Protein AF-A0A7S1AS91-F1 (afdb_monomer_lite)

Foldseek 3Di:
DDDDPPDDPPPPPPPVLVVVLVVVLVVLVVVLVVLVVVLVVVLVVQVVQEDQPDPDWDWDQDPVGIDGRHDYPVVSVVSNVVSVVVSVVSVVVSVVVNVVSVVVVVVD

Sequence (108 aa):
TAYLGMGGDYHGIFCPGALLCFAVSAAWVLKILCVAGEVLDELRGVWFITSRSCPIMEIAVGHAGFSLHKIPLHRSLWFAFASLLQLVIAFVLLLSGLRWLVSTNDIV

Radius of gyration: 23.97 Å; chains: 1; bounding box: 70×26×60 Å

pLDDT: mean 77.39, std 13.89, range [37.84, 91.56]

Secondary structure (DSSP, 8-state):
--------TTTTS--HHHHHHHHHHHHHHHHHHHHHHHHHHHHHHHHHHEETT-SS-EEEEETTEEEEEEEEHHHHHHHHHHHHHHHHHHHHHHHHHHHHHHHHHTT-

Structure (mmCIF, N/CA/C/O backbone):
data_AF-A0A7S1AS91-F1
#
_entry.id   AF-A0A7S1AS91-F1
#
loop_
_atom_site.group_PDB
_atom_site.id
_ato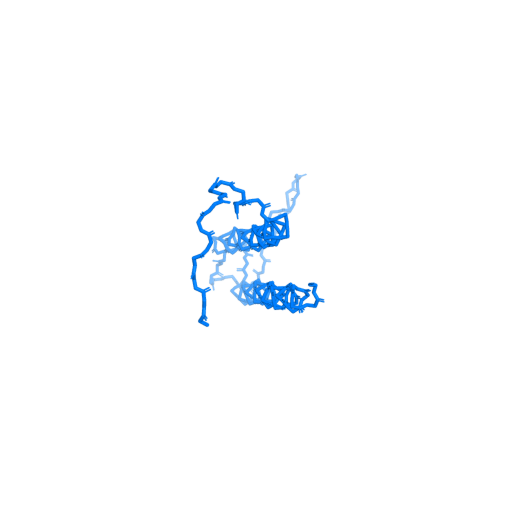m_site.type_symbol
_atom_site.label_atom_id
_atom_site.label_alt_id
_atom_site.label_comp_id
_atom_site.label_asym_id
_atom_site.label_entity_id
_atom_site.label_seq_id
_atom_site.pdbx_PDB_ins_code
_atom_site.Cartn_x
_atom_site.Cartn_y
_atom_site.Cartn_z
_atom_site.occupancy
_atom_site.B_iso_or_equiv
_atom_site.auth_seq_id
_atom_site.auth_comp_id
_atom_site.auth_asym_id
_atom_site.auth_atom_id
_atom_site.pdbx_PDB_model_num
ATOM 1 N N . THR A 1 1 ? 35.640 -1.078 -22.879 1.00 42.25 1 THR A N 1
ATOM 2 C CA . THR A 1 1 ? 36.492 0.122 -23.034 1.00 42.25 1 THR A CA 1
ATOM 3 C C . THR A 1 1 ? 36.434 0.587 -24.473 1.00 42.25 1 THR A C 1
ATOM 5 O O . THR A 1 1 ? 37.096 -0.008 -25.306 1.00 42.25 1 THR A O 1
ATOM 8 N N . ALA A 1 2 ? 35.610 1.595 -24.763 1.00 37.84 2 ALA A N 1
ATOM 9 C CA . ALA A 1 2 ? 35.749 2.505 -25.906 1.00 37.84 2 ALA A CA 1
ATOM 10 C C . ALA A 1 2 ? 34.701 3.619 -25.734 1.00 37.84 2 ALA A C 1
ATOM 12 O O . ALA A 1 2 ? 33.517 3.404 -25.965 1.00 37.84 2 ALA A O 1
ATOM 13 N N . TYR A 1 3 ? 35.141 4.774 -25.236 1.00 59.19 3 TYR A N 1
ATOM 14 C CA . TYR A 1 3 ? 34.393 6.031 -25.290 1.00 59.19 3 TYR A CA 1
ATOM 15 C C . TYR A 1 3 ? 34.869 6.826 -26.515 1.00 59.19 3 TYR A C 1
ATOM 17 O O . TYR A 1 3 ? 36.008 6.642 -26.937 1.00 59.19 3 TYR A O 1
ATOM 25 N N . LEU A 1 4 ? 34.020 7.754 -26.973 1.00 47.03 4 LEU A N 1
ATOM 26 C CA . LEU A 1 4 ? 34.234 8.814 -27.977 1.00 47.03 4 LEU A CA 1
ATOM 27 C C . LEU A 1 4 ? 33.828 8.511 -29.427 1.00 47.03 4 LEU A C 1
ATOM 29 O O . LEU A 1 4 ? 34.651 8.299 -30.310 1.00 47.03 4 LEU A O 1
ATOM 33 N N . GLY A 1 5 ? 32.526 8.672 -29.668 1.00 39.31 5 GLY A N 1
ATOM 34 C CA . GLY A 1 5 ? 31.987 9.271 -30.889 1.00 39.31 5 GLY A CA 1
ATOM 35 C C . GLY A 1 5 ? 31.081 10.439 -30.495 1.00 39.31 5 GLY A C 1
ATOM 36 O O . GLY A 1 5 ? 29.882 10.260 -30.320 1.00 39.31 5 GLY A O 1
ATOM 37 N N . MET A 1 6 ? 31.676 11.611 -30.259 1.00 50.34 6 MET A N 1
ATOM 38 C CA . MET A 1 6 ? 30.972 12.871 -30.001 1.00 50.34 6 MET A CA 1
ATOM 39 C C . MET A 1 6 ? 30.478 13.401 -31.354 1.00 50.34 6 MET A C 1
ATOM 41 O O . MET A 1 6 ? 31.285 13.792 -32.196 1.00 50.34 6 MET A O 1
ATOM 45 N N . GLY A 1 7 ? 29.170 13.327 -31.596 1.00 42.34 7 GLY A N 1
ATOM 46 C CA . GLY A 1 7 ? 28.564 13.700 -32.874 1.00 42.34 7 GLY A CA 1
ATOM 47 C C . GLY A 1 7 ? 27.074 13.373 -32.926 1.00 42.34 7 GLY A C 1
ATOM 48 O O . GLY A 1 7 ? 26.659 12.547 -33.731 1.00 42.34 7 GLY A O 1
ATOM 49 N N . GLY A 1 8 ? 26.280 13.978 -32.037 1.00 42.19 8 GLY A N 1
ATOM 50 C CA . GLY A 1 8 ? 24.819 13.81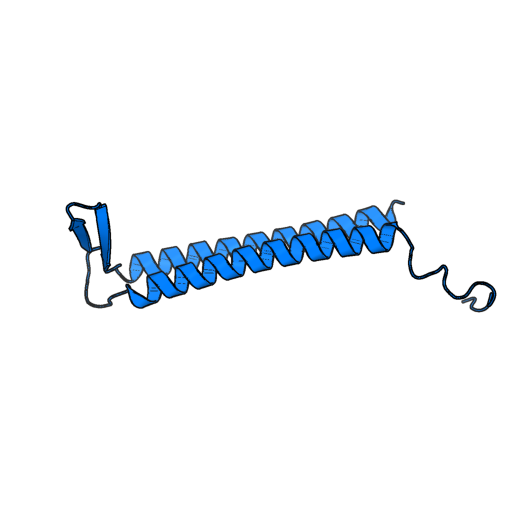9 -32.032 1.00 42.19 8 GLY A CA 1
ATOM 51 C C . GLY A 1 8 ? 24.155 14.125 -30.691 1.00 42.19 8 GLY A C 1
ATOM 52 O O . GLY A 1 8 ? 23.286 13.374 -30.247 1.00 42.19 8 GLY A O 1
ATOM 53 N N . ASP A 1 9 ? 24.590 15.187 -30.015 1.00 50.41 9 ASP A N 1
ATOM 54 C CA . ASP A 1 9 ? 24.001 15.632 -28.754 1.00 50.41 9 ASP A CA 1
ATOM 55 C C . ASP A 1 9 ? 22.506 15.965 -28.960 1.00 50.41 9 ASP A C 1
ATOM 57 O O . ASP A 1 9 ? 22.132 16.530 -29.984 1.00 50.41 9 ASP A O 1
ATOM 61 N N . TYR A 1 10 ? 21.658 15.572 -28.000 1.00 47.78 10 TYR A N 1
ATOM 62 C CA . TYR A 1 10 ? 20.179 15.674 -27.930 1.00 47.78 10 TYR A CA 1
ATOM 63 C C . TYR A 1 10 ? 19.318 14.498 -28.442 1.00 47.78 10 TYR A C 1
ATOM 65 O O . TYR A 1 10 ? 18.158 14.415 -28.040 1.00 47.78 10 TYR A O 1
ATOM 73 N N . HIS A 1 11 ? 19.844 13.518 -29.187 1.00 46.25 11 HIS A N 1
ATOM 74 C CA . HIS A 1 11 ? 19.051 12.343 -29.621 1.00 46.25 11 HIS A CA 1
ATOM 75 C C . HIS A 1 11 ? 19.127 11.115 -28.685 1.00 46.25 11 HIS A C 1
ATOM 77 O O . HIS A 1 11 ? 18.617 10.051 -29.018 1.00 46.25 11 HIS A O 1
ATOM 83 N N . GLY A 1 12 ? 19.730 11.249 -27.497 1.00 49.62 12 GLY A N 1
ATOM 84 C CA . GLY A 1 12 ? 19.846 10.169 -26.499 1.00 49.62 12 GLY A CA 1
ATOM 85 C C . GLY A 1 12 ? 18.781 10.169 -25.390 1.00 49.62 12 GLY A C 1
ATOM 86 O O . GLY A 1 12 ? 18.714 9.221 -24.616 1.00 49.62 12 GLY A O 1
ATOM 87 N N . ILE A 1 13 ? 17.949 11.215 -25.294 1.00 53.41 13 ILE A N 1
ATOM 88 C CA . ILE A 1 13 ? 16.940 11.362 -24.219 1.00 53.41 13 ILE A CA 1
ATOM 89 C C . ILE A 1 13 ? 15.662 10.559 -24.524 1.00 53.41 13 ILE A C 1
ATOM 91 O O . ILE A 1 13 ? 14.940 10.153 -23.617 1.00 53.41 13 ILE A O 1
ATOM 95 N N . PHE A 1 14 ? 15.404 10.273 -25.801 1.00 55.16 14 PHE A N 1
ATOM 96 C CA . PHE A 1 14 ? 14.203 9.585 -26.270 1.00 55.16 14 PHE A CA 1
ATOM 97 C C . PHE A 1 14 ? 14.540 8.209 -26.840 1.00 55.16 14 PHE A C 1
ATOM 99 O O . PHE A 1 14 ? 14.248 7.924 -27.996 1.00 55.16 14 PHE A O 1
ATOM 106 N N . CYS A 1 15 ? 15.146 7.333 -26.035 1.00 65.50 15 CYS A N 1
ATOM 107 C CA . CYS A 1 15 ? 15.071 5.911 -26.348 1.00 65.50 15 CYS A CA 1
ATOM 108 C C . CYS A 1 15 ? 13.649 5.452 -25.969 1.00 65.50 15 CYS A C 1
ATOM 110 O O . CYS A 1 15 ? 13.335 5.410 -24.773 1.00 65.50 15 CYS A O 1
ATOM 112 N N . PRO A 1 16 ? 12.749 5.176 -26.936 1.00 73.12 16 PRO A N 1
ATOM 113 C CA . PRO A 1 16 ? 11.333 4.935 -26.652 1.00 73.12 16 PRO A CA 1
ATOM 114 C C . PRO A 1 16 ? 11.123 3.755 -25.694 1.00 73.12 16 PRO A C 1
ATOM 116 O O . PRO A 1 16 ? 10.201 3.793 -24.883 1.00 73.12 16 PRO A O 1
ATOM 119 N N . GLY A 1 17 ? 12.023 2.763 -25.713 1.00 74.50 17 GLY A N 1
ATOM 120 C CA . GLY A 1 17 ? 12.027 1.655 -24.754 1.00 74.50 17 GLY A CA 1
ATOM 121 C C . GLY A 1 17 ? 12.264 2.108 -23.310 1.00 74.50 17 GLY A C 1
ATOM 122 O O . GLY A 1 17 ? 11.485 1.767 -22.424 1.00 74.50 17 GLY A O 1
ATOM 123 N N . ALA A 1 18 ? 13.272 2.952 -23.067 1.00 72.81 18 ALA A N 1
ATOM 124 C CA . ALA A 1 18 ? 13.582 3.451 -21.724 1.00 72.81 18 ALA A CA 1
ATOM 125 C C . ALA A 1 18 ? 12.445 4.315 -21.149 1.00 72.81 18 ALA A C 1
ATOM 127 O O . ALA A 1 18 ? 12.086 4.175 -19.978 1.00 72.81 18 ALA A O 1
ATOM 128 N N . LEU A 1 19 ? 11.835 5.165 -21.984 1.00 80.69 19 LEU A N 1
ATOM 129 C CA . LEU A 1 19 ? 10.682 5.981 -21.592 1.00 80.69 19 LEU A CA 1
ATOM 130 C C . LEU A 1 19 ? 9.451 5.129 -21.271 1.00 80.69 19 LEU A C 1
ATOM 132 O O . LEU A 1 19 ? 8.755 5.406 -20.294 1.00 80.69 19 LEU A O 1
ATOM 136 N N . LEU A 1 20 ? 9.195 4.075 -22.049 1.00 79.81 20 LEU A N 1
ATOM 137 C CA . LEU A 1 20 ? 8.076 3.166 -21.814 1.00 79.81 20 LEU A CA 1
ATOM 138 C C . LEU A 1 20 ? 8.277 2.364 -20.522 1.00 79.81 20 LEU A C 1
ATOM 140 O O . LEU A 1 20 ? 7.361 2.285 -19.706 1.00 79.81 20 LEU A O 1
ATOM 144 N N . CYS A 1 21 ? 9.485 1.857 -20.267 1.00 80.56 21 CYS A N 1
ATOM 145 C CA . CYS A 1 21 ? 9.810 1.184 -19.009 1.00 80.56 21 CYS A CA 1
ATOM 146 C C . CYS A 1 21 ? 9.683 2.114 -17.797 1.00 80.56 21 CYS A C 1
ATOM 148 O O . CYS A 1 21 ? 9.151 1.700 -16.762 1.00 80.56 21 CYS A O 1
ATOM 150 N N . PHE A 1 22 ? 10.114 3.372 -17.921 1.00 82.56 22 PHE A N 1
ATOM 151 C CA . PHE A 1 22 ? 9.933 4.377 -16.876 1.00 82.56 22 PHE A CA 1
ATOM 152 C C . PHE A 1 22 ? 8.448 4.659 -16.620 1.00 82.56 22 PHE A C 1
ATOM 154 O O . PHE A 1 22 ? 8.016 4.639 -15.469 1.00 82.56 22 PHE A O 1
ATOM 161 N N . ALA A 1 23 ? 7.648 4.851 -17.673 1.00 85.56 23 ALA A N 1
ATOM 162 C CA . ALA A 1 23 ? 6.213 5.099 -17.555 1.00 85.56 23 ALA A CA 1
ATOM 163 C C . ALA A 1 23 ? 5.469 3.922 -16.904 1.00 85.56 23 ALA A C 1
ATOM 165 O O . ALA A 1 23 ? 4.649 4.134 -16.012 1.00 85.56 23 ALA A O 1
ATOM 166 N N . VAL A 1 24 ? 5.788 2.683 -17.295 1.00 85.94 24 VAL A N 1
ATOM 167 C CA . VAL A 1 24 ? 5.218 1.464 -16.695 1.00 85.94 24 VAL A CA 1
ATOM 168 C C . VAL A 1 24 ? 5.600 1.357 -15.218 1.00 85.94 24 VAL A C 1
ATOM 170 O O . VAL A 1 24 ? 4.733 1.138 -14.372 1.00 85.94 24 VAL A O 1
ATOM 173 N N . SER A 1 25 ? 6.872 1.592 -14.887 1.00 86.19 25 SER A N 1
ATOM 174 C CA . SER A 1 25 ? 7.355 1.559 -13.501 1.00 86.19 25 SER A CA 1
ATOM 175 C C . SER A 1 25 ? 6.683 2.635 -12.644 1.00 86.19 25 SER A C 1
ATOM 177 O O . SER A 1 25 ? 6.208 2.345 -11.547 1.00 86.19 25 SER A O 1
ATOM 179 N N . ALA A 1 26 ? 6.582 3.865 -13.154 1.00 87.44 26 ALA A N 1
ATOM 180 C CA . ALA A 1 26 ? 5.907 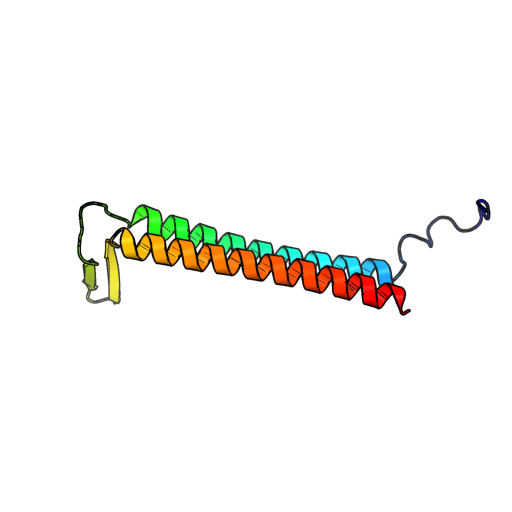4.969 -12.481 1.00 87.44 26 ALA A CA 1
ATOM 181 C C . ALA A 1 26 ? 4.413 4.679 -12.273 1.00 87.44 26 ALA A C 1
ATOM 183 O O . ALA A 1 26 ? 3.893 4.906 -11.182 1.00 87.44 26 ALA A O 1
ATOM 184 N N . ALA A 1 27 ? 3.731 4.121 -13.278 1.00 90.06 27 ALA A N 1
ATOM 185 C CA . ALA A 1 27 ? 2.330 3.729 -13.173 1.00 90.06 27 ALA A CA 1
ATOM 186 C C . ALA A 1 27 ? 2.115 2.656 -12.096 1.00 90.06 27 ALA A C 1
ATOM 188 O O . ALA A 1 27 ? 1.179 2.761 -11.302 1.00 90.06 27 ALA A O 1
ATOM 189 N N . TRP A 1 28 ? 2.990 1.649 -12.022 1.00 89.75 28 TRP A N 1
ATOM 190 C CA . TRP A 1 28 ? 2.913 0.626 -10.981 1.00 89.75 28 TRP A CA 1
ATOM 191 C C . TRP A 1 28 ? 3.173 1.201 -9.591 1.00 89.75 28 TRP A C 1
ATOM 193 O O . TRP A 1 28 ? 2.391 0.943 -8.681 1.00 89.75 28 TRP A O 1
ATOM 203 N N . VAL A 1 29 ? 4.202 2.037 -9.424 1.00 87.56 29 VAL A N 1
ATOM 204 C CA . VAL A 1 29 ? 4.488 2.703 -8.142 1.00 87.56 29 VAL A CA 1
ATOM 205 C C . VAL A 1 29 ? 3.309 3.564 -7.693 1.00 87.56 29 VAL A C 1
ATOM 207 O O . VAL A 1 29 ? 2.894 3.466 -6.541 1.00 87.56 29 VAL A O 1
ATOM 210 N N . LEU A 1 30 ? 2.718 4.354 -8.594 1.00 91.00 30 LEU A N 1
ATOM 211 C CA . LEU A 1 30 ? 1.534 5.160 -8.288 1.00 91.00 30 LEU A CA 1
ATOM 212 C C . LEU A 1 30 ? 0.357 4.290 -7.840 1.00 91.00 30 LEU A C 1
ATOM 214 O O . LEU A 1 30 ? -0.310 4.629 -6.866 1.00 91.00 30 LEU A O 1
ATOM 218 N N . LYS A 1 31 ? 0.130 3.140 -8.487 1.00 88.00 31 LYS A N 1
ATOM 219 C CA . LYS A 1 31 ? -0.905 2.190 -8.058 1.00 88.00 31 LYS A CA 1
ATOM 220 C C . LYS A 1 31 ? -0.651 1.642 -6.656 1.00 88.00 31 LYS A C 1
ATOM 222 O O . LYS A 1 31 ? -1.591 1.586 -5.869 1.00 88.00 31 LYS A O 1
ATOM 227 N N . ILE A 1 32 ? 0.591 1.293 -6.317 1.00 86.81 32 ILE A N 1
ATOM 228 C CA . ILE A 1 32 ? 0.939 0.848 -4.959 1.00 86.81 32 ILE A CA 1
ATOM 229 C C . ILE A 1 32 ? 0.737 1.971 -3.936 1.00 86.81 32 ILE A C 1
ATOM 231 O O . ILE A 1 32 ? 0.209 1.719 -2.856 1.00 86.81 32 ILE A O 1
ATOM 235 N N . LEU A 1 33 ? 1.106 3.209 -4.273 1.00 86.81 33 LEU A N 1
ATOM 236 C CA . LEU A 1 33 ? 0.893 4.365 -3.399 1.00 86.81 33 LEU A CA 1
ATOM 237 C C . LEU A 1 33 ? -0.594 4.638 -3.149 1.00 86.81 33 LEU A C 1
ATOM 239 O O . LEU A 1 33 ? -0.955 4.947 -2.017 1.00 86.81 33 LEU A O 1
ATOM 243 N N . CYS A 1 34 ? -1.456 4.477 -4.158 1.00 89.50 34 CYS A N 1
ATOM 244 C CA . CYS A 1 34 ? -2.907 4.556 -3.968 1.00 89.50 34 CYS A CA 1
ATOM 245 C C . CYS A 1 34 ? -3.399 3.501 -2.970 1.00 89.50 34 CYS A C 1
ATOM 247 O O . CYS A 1 34 ? -4.069 3.857 -2.007 1.00 89.50 34 CYS A O 1
ATOM 249 N N . VAL A 1 35 ? -2.994 2.237 -3.140 1.00 86.38 35 VAL A N 1
ATOM 250 C CA . VAL A 1 35 ? -3.366 1.148 -2.216 1.00 86.38 35 VAL A CA 1
ATOM 251 C C . VAL A 1 35 ? -2.856 1.425 -0.798 1.00 86.38 35 VAL A C 1
ATOM 253 O O . VAL A 1 35 ? -3.569 1.199 0.175 1.00 86.38 35 VAL A O 1
ATOM 256 N N . ALA A 1 36 ? -1.636 1.947 -0.658 1.00 83.12 36 ALA A N 1
ATOM 257 C CA . ALA A 1 36 ? -1.092 2.328 0.641 1.00 83.12 36 ALA A CA 1
ATOM 258 C C . ALA A 1 36 ? -1.894 3.467 1.295 1.00 83.12 36 ALA A C 1
ATOM 260 O O . ALA A 1 36 ? -2.130 3.429 2.500 1.00 83.12 36 ALA A O 1
ATOM 261 N N . GLY A 1 37 ? -2.322 4.461 0.510 1.00 88.44 37 GLY A N 1
ATOM 262 C CA . GLY A 1 37 ? -3.181 5.551 0.970 1.00 88.44 37 GLY A CA 1
ATOM 263 C C . GLY A 1 37 ? -4.537 5.051 1.466 1.00 88.44 37 GLY A C 1
ATOM 264 O O . GLY A 1 37 ? -4.920 5.369 2.587 1.00 88.44 37 GLY A O 1
ATOM 265 N N . GLU A 1 38 ? -5.204 4.201 0.683 1.00 87.81 38 GLU A N 1
ATOM 266 C CA . GLU A 1 38 ? -6.484 3.577 1.050 1.00 87.81 38 GLU A CA 1
ATOM 267 C C . GLU A 1 38 ? -6.364 2.786 2.361 1.00 87.81 38 GLU A C 1
ATOM 269 O O . GLU A 1 38 ? -7.136 3.006 3.293 1.00 87.81 38 GLU A O 1
ATOM 274 N N . VAL A 1 39 ? -5.329 1.949 2.489 1.00 85.06 39 VAL A N 1
ATOM 275 C CA . VAL A 1 39 ? -5.055 1.189 3.718 1.00 85.06 39 VAL A CA 1
ATOM 276 C C . VAL A 1 39 ? -4.824 2.109 4.920 1.00 85.06 39 VAL A C 1
ATOM 278 O O . VAL A 1 39 ? -5.307 1.830 6.018 1.00 85.06 39 VAL A O 1
ATOM 281 N N . LEU A 1 40 ? -4.079 3.205 4.753 1.00 85.44 40 LEU A N 1
ATOM 282 C CA . LEU A 1 40 ? -3.826 4.152 5.841 1.00 85.44 40 LEU A CA 1
ATOM 283 C C . LEU A 1 40 ? -5.095 4.891 6.271 1.00 85.44 40 LEU A C 1
ATOM 285 O O . LEU A 1 40 ? -5.284 5.109 7.471 1.00 85.44 40 LEU A O 1
ATOM 289 N N . ASP A 1 41 ? -5.957 5.259 5.327 1.00 87.62 41 ASP A N 1
ATOM 290 C CA . ASP A 1 41 ? -7.231 5.911 5.620 1.00 87.62 41 ASP A CA 1
ATOM 291 C C . ASP A 1 41 ? -8.194 4.957 6.336 1.00 87.62 41 ASP A C 1
ATOM 293 O O . ASP A 1 41 ? -8.791 5.328 7.352 1.00 87.62 41 ASP A O 1
ATOM 297 N N . GLU A 1 42 ? -8.266 3.697 5.902 1.00 83.81 42 GLU A N 1
ATOM 298 C CA . GLU A 1 42 ? -9.023 2.647 6.586 1.00 83.81 42 GLU A CA 1
ATOM 299 C C . GLU A 1 42 ? -8.510 2.408 8.011 1.00 83.81 42 GLU A C 1
ATOM 301 O O . GLU A 1 42 ? -9.290 2.394 8.969 1.00 83.81 42 GLU A O 1
ATOM 306 N N . LEU A 1 43 ? -7.191 2.270 8.180 1.00 84.38 43 LEU A N 1
ATOM 307 C CA . LEU A 1 43 ? -6.564 2.078 9.487 1.00 84.38 43 LEU A CA 1
ATOM 308 C C . LEU A 1 43 ? -6.830 3.257 10.421 1.00 84.38 43 LEU A C 1
ATOM 310 O O . LEU A 1 43 ? -7.145 3.044 11.593 1.00 84.38 43 LEU A O 1
ATOM 314 N N 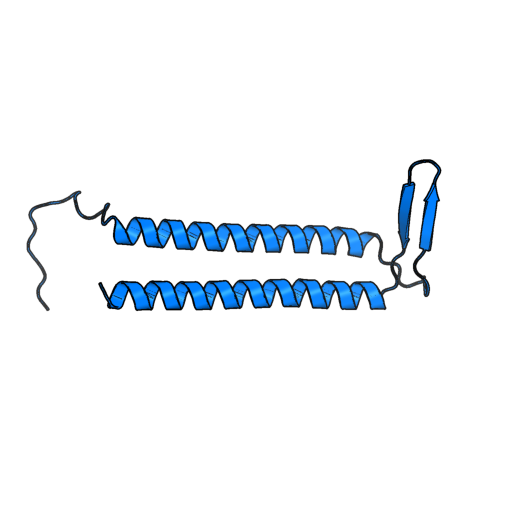. ARG A 1 44 ? -6.739 4.495 9.920 1.00 85.69 44 ARG A N 1
ATOM 315 C CA . ARG A 1 44 ? -7.078 5.698 10.692 1.00 85.69 44 ARG A CA 1
ATOM 316 C C . ARG A 1 44 ? -8.541 5.680 11.114 1.00 85.69 44 ARG A C 1
ATOM 318 O O . ARG A 1 44 ? -8.819 5.891 12.293 1.00 85.69 44 ARG A O 1
ATOM 325 N N . GLY A 1 45 ? -9.457 5.379 10.195 1.00 83.12 45 GLY A N 1
ATOM 326 C CA . GLY A 1 45 ? -10.887 5.281 10.489 1.00 83.12 45 GLY A CA 1
ATOM 327 C C . GLY A 1 45 ? -11.187 4.245 11.574 1.00 83.12 45 GLY A C 1
ATOM 328 O O . GLY A 1 45 ? -11.856 4.546 12.563 1.00 83.12 45 GLY A O 1
ATOM 329 N N . VAL A 1 46 ? -10.623 3.042 11.448 1.00 83.12 46 VAL A N 1
ATOM 330 C CA . VAL A 1 46 ? -10.787 1.965 12.434 1.00 83.12 46 VAL A CA 1
ATOM 331 C C . VAL A 1 46 ? -10.158 2.336 13.776 1.00 83.12 46 VAL A C 1
ATOM 333 O O . VAL A 1 46 ? -10.760 2.070 14.817 1.00 83.12 46 VAL A O 1
ATOM 336 N N . TRP A 1 47 ? -8.984 2.972 13.788 1.00 81.06 47 TRP A N 1
ATOM 337 C CA . TRP A 1 47 ? -8.293 3.362 15.019 1.00 81.06 47 TRP A CA 1
ATOM 338 C C . TRP A 1 47 ? -9.128 4.315 15.881 1.00 81.06 47 TRP A C 1
ATOM 340 O O . TRP A 1 47 ? -9.235 4.099 17.086 1.00 81.06 47 TRP A O 1
ATOM 350 N N . PHE A 1 48 ? -9.784 5.314 15.277 1.00 79.19 48 PHE A N 1
ATOM 351 C CA . PHE A 1 48 ? -10.649 6.253 16.007 1.00 79.19 48 PHE A CA 1
ATOM 352 C C . PHE A 1 48 ? -11.891 5.591 16.628 1.00 79.19 48 PHE A C 1
ATOM 354 O O . PHE A 1 48 ? -12.379 6.049 17.658 1.00 79.19 48 PHE A O 1
ATOM 361 N N . ILE A 1 49 ? -12.386 4.507 16.026 1.00 81.50 49 ILE A N 1
ATOM 362 C CA . ILE A 1 49 ? -13.604 3.788 16.445 1.00 81.50 49 ILE A CA 1
ATOM 363 C C . ILE A 1 49 ? -13.267 2.608 17.385 1.00 81.50 49 ILE A C 1
ATOM 365 O O . ILE A 1 49 ? -14.140 1.985 18.000 1.00 81.50 49 ILE A O 1
ATOM 369 N N . THR A 1 50 ? -11.983 2.277 17.527 1.00 79.12 50 THR A N 1
ATOM 370 C CA . THR A 1 50 ? -11.532 1.143 18.332 1.00 79.12 50 THR A CA 1
ATOM 371 C C . THR A 1 50 ? -11.579 1.490 19.818 1.00 79.12 50 THR A C 1
ATOM 373 O O . THR A 1 50 ? -10.833 2.336 20.307 1.00 79.12 50 THR A O 1
ATOM 376 N N . SER A 1 51 ? -12.431 0.789 20.571 1.00 76.38 51 SER A N 1
ATOM 377 C CA . SER A 1 51 ? -12.537 0.945 22.024 1.00 76.38 51 SER A CA 1
ATOM 378 C C . SER A 1 51 ? -11.996 -0.291 22.735 1.00 76.38 51 SER A C 1
ATOM 380 O O . SER A 1 51 ? -12.406 -1.415 22.447 1.00 76.38 51 SER A O 1
ATOM 382 N N . ARG A 1 52 ? -11.089 -0.092 23.703 1.00 69.75 52 ARG A N 1
ATOM 383 C CA . ARG A 1 52 ? -10.539 -1.186 24.529 1.00 69.75 52 ARG A CA 1
ATOM 384 C C . ARG A 1 52 ? -11.560 -1.774 25.506 1.00 69.75 52 ARG A C 1
ATOM 386 O O . ARG A 1 52 ? -11.359 -2.884 25.985 1.00 69.75 52 ARG A O 1
ATOM 393 N N . SER A 1 53 ? -12.629 -1.034 25.791 1.00 74.00 53 SER A N 1
ATOM 394 C CA . SER A 1 53 ? -13.608 -1.381 26.823 1.00 74.00 53 SER A CA 1
ATOM 395 C C . SER A 1 53 ? -14.834 -2.123 26.285 1.00 74.00 53 SER A C 1
ATOM 397 O O . SER A 1 53 ? -15.669 -2.538 27.082 1.00 74.00 53 SER A O 1
ATOM 399 N N . CYS A 1 54 ? -14.960 -2.306 24.964 1.00 68.81 54 CYS A N 1
ATOM 400 C CA . CYS A 1 54 ? -16.107 -2.993 24.368 1.00 68.81 54 CYS A CA 1
ATOM 401 C C . CYS A 1 54 ? -15.735 -4.405 23.893 1.00 68.81 54 CYS A C 1
ATOM 403 O O . CYS A 1 54 ? -14.988 -4.549 22.922 1.00 68.81 54 CYS A O 1
ATOM 405 N N . PRO A 1 55 ? -16.265 -5.460 24.542 1.00 68.44 55 PRO A N 1
ATOM 406 C CA . PRO A 1 55 ? -16.020 -6.842 24.132 1.00 68.44 55 PRO A CA 1
ATOM 407 C C . PRO A 1 55 ? -16.787 -7.227 22.857 1.00 68.44 55 PRO A C 1
ATOM 409 O O . PRO A 1 55 ? -16.434 -8.203 22.198 1.00 68.44 55 PRO A O 1
ATOM 412 N N . ILE A 1 56 ? -17.831 -6.469 22.501 1.00 76.44 56 ILE A N 1
ATOM 413 C CA . ILE A 1 56 ? -18.747 -6.763 21.395 1.00 76.44 56 ILE A CA 1
ATOM 414 C C . ILE A 1 56 ? -18.821 -5.541 20.469 1.00 76.44 56 ILE A C 1
ATOM 416 O O . ILE A 1 56 ? -18.757 -4.399 20.920 1.00 76.44 56 ILE A O 1
ATOM 420 N N . MET A 1 57 ? -18.912 -5.792 19.161 1.00 77.81 57 MET A N 1
ATOM 421 C CA . MET A 1 57 ? -19.069 -4.763 18.129 1.00 77.81 57 MET A CA 1
ATOM 422 C C . MET A 1 57 ? -20.464 -4.134 18.228 1.00 77.81 57 MET A C 1
ATOM 424 O O . MET A 1 57 ? -21.465 -4.841 18.139 1.00 77.81 57 MET A O 1
ATOM 428 N N . GLU A 1 58 ? -20.523 -2.814 18.399 1.00 79.38 58 GLU A N 1
ATOM 429 C CA . GLU A 1 58 ? -21.778 -2.064 18.518 1.00 79.38 58 GLU A CA 1
ATOM 430 C C . GLU A 1 58 ? -22.113 -1.414 17.170 1.00 79.38 58 GLU A C 1
ATOM 432 O O . GLU A 1 58 ? -21.366 -0.567 16.668 1.00 79.38 58 GLU A O 1
ATOM 437 N N . ILE A 1 59 ? -23.242 -1.822 16.585 1.00 82.94 59 ILE A N 1
ATOM 438 C CA . ILE A 1 59 ? -23.790 -1.262 15.346 1.00 82.94 59 ILE A CA 1
ATOM 439 C C . ILE A 1 59 ? -25.102 -0.569 15.707 1.00 82.94 59 ILE A C 1
ATOM 441 O O . ILE A 1 59 ? -26.034 -1.213 16.185 1.00 82.94 59 ILE A O 1
ATOM 445 N N . ALA A 1 60 ? -25.179 0.738 15.483 1.00 81.06 60 ALA A N 1
ATOM 446 C CA . ALA A 1 60 ? -26.411 1.495 15.626 1.00 81.06 60 ALA A CA 1
ATOM 447 C C . ALA A 1 60 ? -27.198 1.421 14.312 1.00 81.06 60 ALA A C 1
ATOM 449 O O . ALA A 1 60 ? -26.693 1.800 13.254 1.00 81.06 60 ALA A O 1
ATOM 450 N N . VAL A 1 61 ? -28.436 0.933 14.373 1.00 82.00 61 VAL A N 1
ATOM 451 C CA . VAL A 1 61 ? -29.359 0.948 13.232 1.00 82.00 61 VAL A CA 1
ATOM 452 C C . VAL A 1 61 ? -30.225 2.198 13.349 1.00 82.00 61 VAL A C 1
ATOM 454 O O . VAL A 1 61 ? -31.013 2.317 14.283 1.00 82.00 61 VAL A O 1
ATOM 457 N N . GLY A 1 62 ? -30.050 3.149 12.436 1.00 82.56 62 GLY A N 1
ATOM 458 C CA . GLY A 1 62 ? -30.865 4.358 12.342 1.00 82.56 62 GLY A CA 1
ATOM 459 C C . GLY A 1 62 ? -31.857 4.291 11.180 1.00 82.56 62 GLY A C 1
ATOM 460 O O . GLY A 1 62 ? -31.745 3.447 10.295 1.00 82.56 62 GLY A O 1
ATOM 461 N N . HIS A 1 63 ? -32.796 5.241 11.134 1.00 75.81 63 HIS A N 1
ATOM 462 C CA . HIS A 1 63 ? -33.773 5.352 10.038 1.00 75.81 63 HIS A CA 1
ATOM 463 C C . HIS A 1 63 ? -33.138 5.556 8.650 1.00 75.81 63 HIS A C 1
ATOM 465 O O . HIS A 1 63 ? -33.771 5.244 7.647 1.00 75.81 63 HIS A O 1
ATOM 471 N N . ALA A 1 64 ? -31.897 6.053 8.595 1.00 77.94 64 ALA A N 1
ATOM 472 C CA . ALA A 1 64 ? -31.154 6.318 7.362 1.00 77.94 64 ALA A CA 1
ATOM 473 C C . ALA A 1 64 ? -30.030 5.298 7.067 1.00 77.94 64 ALA A C 1
ATOM 475 O O . ALA A 1 64 ? -29.315 5.467 6.083 1.00 77.94 64 ALA A O 1
ATOM 476 N N . GLY A 1 65 ? -29.848 4.257 7.893 1.00 80.44 65 GLY A N 1
ATOM 477 C CA . GLY A 1 65 ? -28.836 3.222 7.653 1.00 80.44 65 GLY A CA 1
ATOM 478 C C . GLY A 1 65 ? -28.128 2.705 8.906 1.00 80.44 65 GLY A C 1
ATOM 479 O O . GLY A 1 65 ? -28.560 2.931 10.036 1.00 80.44 65 GLY A O 1
ATOM 480 N N . PHE A 1 66 ? -27.023 1.992 8.690 1.00 82.56 66 PHE A N 1
ATOM 481 C CA . PHE A 1 66 ? -26.209 1.376 9.738 1.00 82.56 66 PHE A CA 1
ATOM 482 C C . PHE A 1 66 ? -24.990 2.249 10.046 1.00 82.56 66 PHE A C 1
ATOM 484 O O . PHE A 1 66 ? -24.229 2.585 9.143 1.00 82.56 66 PHE A O 1
ATOM 491 N N . SER A 1 67 ? -24.788 2.592 11.317 1.00 76.25 67 SER A N 1
ATOM 492 C CA . SER A 1 67 ? -23.613 3.324 11.791 1.00 76.25 67 SER A CA 1
ATOM 493 C C . SER A 1 67 ? -22.804 2.455 12.745 1.00 76.25 67 SER A C 1
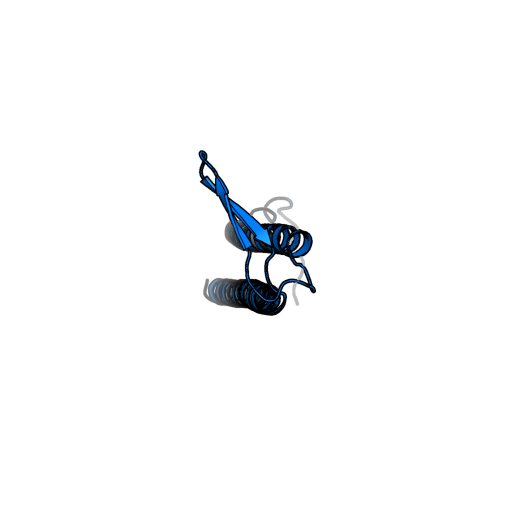ATOM 495 O O . SER A 1 67 ? -23.323 1.909 13.720 1.00 76.25 67 SER A O 1
ATOM 497 N N . LEU A 1 68 ? -21.519 2.300 12.445 1.00 76.81 68 LEU A N 1
ATOM 498 C CA . LEU A 1 68 ? -20.600 1.518 13.256 1.00 76.81 68 LEU A CA 1
ATOM 499 C C . LEU A 1 68 ? -20.073 2.384 14.400 1.00 76.81 68 LEU A C 1
ATOM 501 O O . LEU A 1 68 ? -19.406 3.384 14.153 1.00 76.81 68 LEU A O 1
ATOM 505 N N . HIS A 1 69 ? -20.369 2.010 15.644 1.00 78.25 69 HIS A N 1
ATOM 506 C CA . HIS A 1 69 ? -20.051 2.853 16.796 1.00 78.25 69 HIS A CA 1
ATOM 507 C C . HIS A 1 69 ? -18.776 2.423 17.512 1.00 78.25 69 HIS A C 1
ATOM 509 O O . HIS A 1 69 ? -18.003 3.275 17.944 1.00 78.25 69 HIS A O 1
ATOM 515 N N . LYS A 1 70 ? -18.545 1.109 17.639 1.00 78.06 70 LYS A N 1
ATOM 516 C CA . LYS A 1 70 ? -17.346 0.571 18.293 1.00 78.06 70 LYS A CA 1
ATOM 517 C C . LYS A 1 70 ? -16.908 -0.752 17.687 1.00 78.06 70 LYS A C 1
ATOM 519 O O . LYS A 1 70 ? -17.728 -1.640 17.443 1.00 78.06 70 LYS A O 1
ATOM 524 N N . ILE A 1 71 ? -15.597 -0.901 17.517 1.00 79.62 71 ILE A N 1
ATOM 525 C CA . ILE A 1 71 ? -14.957 -2.135 17.050 1.00 79.62 71 ILE A CA 1
ATOM 526 C C . ILE A 1 71 ? -14.108 -2.714 18.193 1.00 79.62 71 ILE A C 1
ATOM 528 O O . ILE A 1 71 ? -13.315 -1.976 18.787 1.00 79.62 71 ILE A O 1
ATOM 532 N N . PRO A 1 72 ? -14.234 -4.017 18.511 1.00 82.44 72 PRO A N 1
ATOM 533 C CA . PRO A 1 72 ? -13.380 -4.661 19.501 1.00 82.44 72 PRO A CA 1
ATOM 534 C C . PRO A 1 72 ? -11.937 -4.774 18.989 1.00 82.44 72 PRO A C 1
ATOM 536 O O . PRO A 1 72 ? -11.703 -5.086 17.817 1.00 82.44 72 PRO A O 1
ATOM 539 N N . LEU A 1 73 ? -10.964 -4.603 19.892 1.00 79.19 73 LEU A N 1
ATOM 540 C CA . LEU A 1 73 ? -9.524 -4.620 19.583 1.00 79.19 73 LEU A CA 1
ATOM 541 C C . LEU A 1 73 ? -9.086 -5.820 18.738 1.00 79.19 73 LEU A C 1
ATOM 543 O O . LEU A 1 73 ? -8.321 -5.660 17.794 1.00 79.19 73 LEU A O 1
ATOM 547 N N . HIS A 1 74 ? -9.584 -7.018 19.050 1.00 82.38 74 HIS A N 1
ATOM 548 C CA . HIS A 1 74 ? -9.211 -8.233 18.328 1.00 82.38 74 HIS A CA 1
ATOM 549 C C . HIS A 1 74 ? -9.554 -8.146 16.831 1.00 82.38 74 HIS A C 1
ATOM 551 O O . HIS A 1 74 ? -8.728 -8.491 15.994 1.00 82.38 74 HIS A O 1
ATOM 557 N N . ARG A 1 75 ? -10.741 -7.630 16.472 1.00 82.06 75 ARG A N 1
ATOM 558 C CA . ARG A 1 75 ? -11.124 -7.458 15.059 1.00 82.06 75 ARG A CA 1
ATOM 559 C C . ARG A 1 75 ? -10.305 -6.369 14.374 1.00 82.06 75 ARG A C 1
ATOM 561 O O . ARG A 1 75 ? -9.924 -6.552 13.225 1.00 82.06 75 ARG A O 1
ATOM 568 N N . SER A 1 76 ? -10.004 -5.281 15.083 1.00 81.00 76 SER A N 1
ATOM 569 C CA . SER A 1 76 ? -9.126 -4.219 14.577 1.00 81.00 76 SER A CA 1
ATOM 570 C C . SER A 1 76 ? -7.706 -4.734 14.297 1.00 81.00 76 SER A C 1
ATOM 572 O O . SER A 1 76 ? -7.139 -4.414 13.257 1.00 81.00 76 SER A O 1
ATOM 574 N N . LEU A 1 77 ? -7.162 -5.608 15.152 1.00 84.62 77 LEU A N 1
ATOM 575 C CA . LEU A 1 77 ? -5.852 -6.234 14.937 1.00 84.62 77 LEU A CA 1
ATOM 576 C C . LEU A 1 77 ? -5.836 -7.156 13.712 1.00 84.62 77 LEU A C 1
ATOM 578 O O . LEU A 1 77 ? -4.908 -7.079 12.913 1.00 84.62 77 LEU A O 1
ATOM 582 N N . TRP A 1 78 ? -6.862 -7.995 13.535 1.00 89.25 78 TRP A N 1
ATOM 583 C CA . TRP A 1 78 ? -6.980 -8.838 12.339 1.00 89.25 78 TRP A CA 1
ATOM 584 C C . TRP A 1 78 ? -7.126 -8.018 11.064 1.00 89.25 78 TRP A C 1
ATOM 586 O O . TRP A 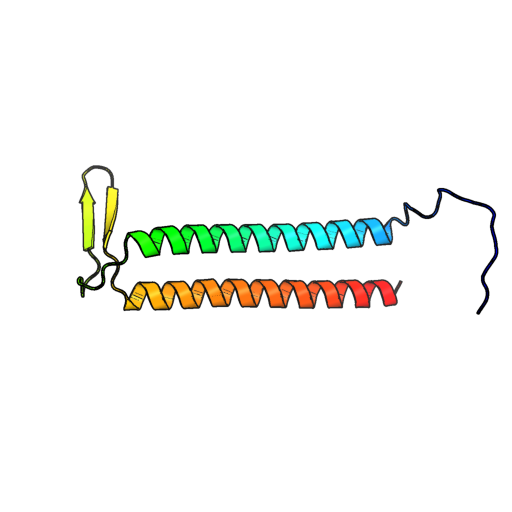1 78 ? -6.504 -8.343 10.056 1.00 89.25 78 TRP A O 1
ATOM 596 N N . PHE A 1 79 ? -7.913 -6.943 11.122 1.00 86.44 79 PHE A N 1
ATOM 597 C CA . PHE A 1 79 ? -8.042 -6.003 10.018 1.00 86.44 79 PHE A CA 1
ATOM 598 C C . PHE A 1 79 ? -6.683 -5.386 9.673 1.00 86.44 79 PHE A C 1
ATOM 600 O O . PHE A 1 79 ? -6.239 -5.492 8.537 1.00 86.44 79 PHE A O 1
ATOM 607 N N . ALA A 1 80 ? -5.959 -4.866 10.668 1.00 85.88 80 ALA A N 1
ATOM 608 C CA . ALA A 1 80 ? -4.636 -4.294 10.453 1.00 85.88 80 ALA A CA 1
ATOM 609 C C . ALA A 1 80 ? -3.628 -5.305 9.888 1.00 85.88 80 ALA A C 1
ATOM 611 O O . ALA A 1 80 ? -2.846 -4.965 9.002 1.00 85.88 80 ALA A O 1
ATOM 612 N N . PHE A 1 81 ? -3.665 -6.555 10.354 1.00 89.12 81 PHE A N 1
ATOM 613 C CA . PHE A 1 81 ? -2.839 -7.625 9.803 1.00 89.12 81 PHE A CA 1
ATOM 614 C C . PHE A 1 81 ? -3.168 -7.906 8.331 1.00 89.12 81 PHE A C 1
ATOM 616 O O . PHE A 1 81 ? -2.257 -8.002 7.511 1.00 89.12 81 PHE A O 1
ATOM 623 N N . ALA A 1 82 ? -4.454 -7.997 7.980 1.00 89.06 82 ALA A N 1
ATOM 624 C CA . ALA A 1 82 ? -4.889 -8.209 6.603 1.00 89.06 82 ALA A CA 1
ATOM 625 C C . ALA A 1 82 ? -4.471 -7.046 5.686 1.00 89.06 82 ALA A C 1
ATOM 627 O O . ALA A 1 82 ? -3.924 -7.287 4.610 1.00 89.06 82 ALA A O 1
ATOM 628 N N . SER A 1 83 ? -4.638 -5.798 6.133 1.00 86.19 83 SER A N 1
ATOM 629 C CA . SER A 1 83 ? -4.231 -4.615 5.368 1.00 86.19 83 SER A CA 1
ATOM 630 C C . SER A 1 83 ? -2.710 -4.547 5.168 1.00 86.19 83 SER A C 1
ATOM 632 O O . SER A 1 83 ? -2.234 -4.229 4.078 1.00 86.19 83 SER A O 1
ATOM 634 N N . LEU A 1 84 ? -1.920 -4.909 6.187 1.00 88.25 84 LEU A N 1
ATOM 635 C CA . LEU A 1 84 ? -0.463 -5.025 6.059 1.00 88.25 84 LEU A CA 1
ATOM 636 C C . LEU A 1 84 ? -0.064 -6.131 5.079 1.00 88.25 84 LEU A C 1
ATOM 638 O O . LEU A 1 84 ? 0.824 -5.928 4.252 1.00 88.25 84 LEU A O 1
ATOM 642 N N . LEU A 1 85 ? -0.726 -7.288 5.139 1.00 91.19 85 LEU A N 1
ATOM 643 C CA . LEU A 1 85 ? -0.469 -8.394 4.222 1.00 91.19 85 LEU A CA 1
ATOM 644 C C . LEU A 1 85 ? -0.752 -7.990 2.769 1.00 91.19 85 LEU A C 1
ATOM 646 O O . LEU A 1 85 ? 0.051 -8.287 1.887 1.00 91.19 85 LEU A O 1
ATOM 650 N N . GLN A 1 86 ? -1.849 -7.270 2.523 1.00 88.31 86 GLN A N 1
ATOM 651 C CA . GLN A 1 86 ? -2.172 -6.730 1.203 1.00 88.31 86 GLN A CA 1
ATOM 652 C C . GLN A 1 86 ? -1.064 -5.803 0.689 1.00 88.31 86 GLN A C 1
ATOM 654 O O . GLN A 1 86 ? -0.639 -5.943 -0.458 1.00 88.31 86 GLN A O 1
ATOM 659 N N . LEU A 1 87 ? -0.544 -4.913 1.540 1.00 86.00 87 LEU A N 1
ATOM 660 C CA . LEU A 1 87 ? 0.567 -4.032 1.183 1.00 86.00 87 LEU A CA 1
ATOM 661 C C . LEU A 1 87 ? 1.827 -4.835 0.823 1.00 86.00 87 LEU A C 1
ATOM 663 O O . LEU A 1 87 ? 2.454 -4.574 -0.203 1.00 86.00 87 LEU A O 1
ATOM 667 N N . VAL A 1 88 ? 2.168 -5.853 1.620 1.00 90.50 88 VAL A N 1
ATOM 668 C CA . VAL A 1 88 ? 3.314 -6.741 1.357 1.00 90.50 88 VAL A CA 1
ATOM 669 C C . VAL A 1 88 ? 3.165 -7.453 0.013 1.00 90.50 88 VAL A C 1
ATOM 671 O O . VAL A 1 88 ? 4.100 -7.443 -0.786 1.00 90.50 88 VAL A O 1
ATOM 674 N N . ILE A 1 89 ? 1.995 -8.031 -0.270 1.00 89.62 89 ILE A N 1
ATOM 675 C CA . ILE A 1 89 ? 1.718 -8.700 -1.549 1.00 89.62 89 ILE A CA 1
ATOM 676 C C . ILE A 1 89 ? 1.886 -7.713 -2.708 1.00 89.62 89 ILE A C 1
ATOM 678 O O . ILE A 1 89 ? 2.536 -8.034 -3.702 1.00 89.62 89 ILE A O 1
ATOM 682 N N . ALA A 1 90 ? 1.358 -6.498 -2.568 1.00 85.38 90 ALA A N 1
ATOM 683 C CA . ALA A 1 90 ? 1.443 -5.473 -3.598 1.00 85.38 90 ALA A CA 1
ATOM 684 C C . ALA A 1 90 ? 2.906 -5.059 -3.879 1.00 85.38 90 ALA A C 1
ATOM 686 O O . ALA A 1 90 ? 3.307 -4.942 -5.039 1.00 85.38 90 ALA A O 1
ATOM 687 N N . PHE A 1 91 ? 3.745 -4.947 -2.842 1.00 87.94 91 PHE A N 1
ATOM 688 C CA . PHE A 1 91 ? 5.190 -4.731 -2.993 1.00 87.94 91 PHE A CA 1
ATOM 689 C C . PHE A 1 91 ? 5.910 -5.906 -3.664 1.00 87.94 91 PHE A C 1
ATOM 691 O O . PHE A 1 91 ? 6.758 -5.692 -4.532 1.00 87.94 91 PHE A O 1
ATOM 698 N N . VAL A 1 92 ? 5.586 -7.148 -3.299 1.00 91.56 92 VAL A N 1
ATOM 699 C CA . VAL A 1 92 ? 6.180 -8.342 -3.926 1.00 91.56 92 VAL A CA 1
ATOM 700 C C . VAL A 1 92 ? 5.823 -8.411 -5.411 1.00 91.56 92 VAL A C 1
ATOM 702 O O . VAL A 1 92 ? 6.693 -8.705 -6.236 1.00 91.56 92 VAL A O 1
ATOM 705 N N . LEU A 1 93 ? 4.575 -8.099 -5.768 1.00 87.88 93 LEU A N 1
ATOM 706 C CA . LEU A 1 93 ? 4.129 -8.018 -7.159 1.00 87.88 93 LEU A CA 1
ATOM 707 C C . LEU A 1 93 ? 4.867 -6.919 -7.926 1.00 87.88 93 LEU A C 1
ATOM 709 O O . LEU A 1 93 ? 5.314 -7.170 -9.042 1.00 87.88 93 LEU A O 1
ATOM 713 N N . LEU A 1 94 ? 5.074 -5.747 -7.317 1.00 87.88 94 LEU A N 1
ATOM 714 C CA . LEU A 1 94 ? 5.862 -4.667 -7.912 1.00 87.88 94 LEU A CA 1
ATOM 715 C C . LEU A 1 94 ? 7.303 -5.116 -8.191 1.00 87.88 94 LEU A C 1
ATOM 717 O O . LEU A 1 94 ? 7.785 -4.969 -9.309 1.00 87.88 94 LEU A O 1
ATOM 721 N N . LEU A 1 95 ? 7.986 -5.703 -7.204 1.00 88.31 95 LEU A N 1
ATOM 722 C CA . LEU A 1 95 ? 9.364 -6.180 -7.367 1.00 88.31 95 LEU A CA 1
ATOM 723 C C . LEU A 1 95 ? 9.470 -7.286 -8.421 1.00 88.31 95 LEU A C 1
ATOM 725 O O . LEU A 1 95 ? 10.413 -7.301 -9.210 1.00 88.31 95 LEU A O 1
ATOM 729 N N . SER A 1 96 ? 8.502 -8.201 -8.446 1.00 88.94 96 SER A N 1
ATOM 730 C CA . SER A 1 96 ? 8.446 -9.282 -9.432 1.00 88.94 96 SER A CA 1
ATOM 731 C C . SER A 1 96 ? 8.201 -8.733 -10.839 1.00 88.94 96 SER A C 1
ATOM 733 O O . SER A 1 96 ? 8.891 -9.133 -11.773 1.00 88.94 96 SER A O 1
ATOM 735 N N . GLY A 1 97 ? 7.292 -7.763 -10.980 1.00 87.06 97 GLY A N 1
ATOM 736 C CA . GLY A 1 97 ? 7.034 -7.058 -12.234 1.00 87.06 97 GLY A CA 1
ATOM 737 C C . GLY A 1 97 ? 8.251 -6.278 -12.725 1.00 87.06 97 GLY A C 1
ATOM 738 O O . GLY A 1 97 ? 8.591 -6.358 -13.901 1.00 87.06 97 GLY A O 1
ATOM 739 N N . LEU A 1 98 ? 8.959 -5.574 -11.835 1.00 86.25 98 LEU A N 1
ATOM 740 C CA . LEU A 1 98 ? 10.188 -4.849 -12.179 1.00 86.25 98 LEU A CA 1
ATOM 741 C C . LEU A 1 98 ? 11.296 -5.802 -12.640 1.00 86.25 98 LEU A C 1
ATOM 743 O O . LEU A 1 98 ? 11.944 -5.542 -13.649 1.00 86.25 98 LEU A O 1
ATOM 747 N N . ARG A 1 99 ? 11.491 -6.930 -11.945 1.00 87.25 99 ARG A N 1
ATOM 748 C CA . ARG A 1 99 ? 12.449 -7.967 -12.365 1.00 87.25 99 ARG A CA 1
ATOM 749 C C . ARG A 1 99 ? 12.095 -8.546 -13.730 1.00 87.25 99 ARG A C 1
ATOM 751 O O . ARG A 1 99 ? 12.979 -8.725 -14.561 1.00 87.25 99 ARG A O 1
ATOM 758 N N . TRP A 1 100 ? 10.813 -8.812 -13.964 1.00 88.56 100 TRP A N 1
ATOM 759 C CA . TRP A 1 100 ? 10.326 -9.289 -15.255 1.00 88.56 100 TRP A CA 1
ATOM 760 C C . TRP A 1 100 ? 10.558 -8.262 -16.372 1.00 88.56 100 TRP A C 1
ATOM 762 O O . TRP A 1 100 ? 11.003 -8.622 -17.461 1.00 88.56 100 TRP A O 1
ATOM 772 N N . LEU A 1 101 ? 10.334 -6.976 -16.087 1.00 82.62 101 LEU A N 1
ATOM 773 C CA . LEU A 1 101 ? 10.553 -5.885 -17.034 1.00 82.62 101 LEU A CA 1
ATOM 774 C C . LEU A 1 101 ? 12.034 -5.755 -17.424 1.00 82.62 101 LEU A C 1
ATOM 776 O O . LEU A 1 101 ? 12.340 -5.578 -18.600 1.00 82.62 101 LEU A O 1
ATOM 780 N N . VAL A 1 102 ? 12.949 -5.887 -16.458 1.00 81.50 102 VAL A N 1
ATOM 781 C CA . VAL A 1 102 ? 14.399 -5.900 -16.720 1.00 81.50 102 VAL A CA 1
ATOM 782 C C . VAL A 1 102 ? 14.787 -7.116 -17.558 1.00 81.50 102 VAL A C 1
ATOM 784 O O . VAL A 1 102 ? 15.403 -6.951 -18.603 1.00 81.50 102 VAL A O 1
ATOM 787 N N . SER A 1 103 ? 14.339 -8.315 -17.171 1.00 79.69 103 SER A N 1
ATOM 788 C CA . SER A 1 103 ? 14.630 -9.540 -17.927 1.00 79.69 103 SER A CA 1
ATOM 789 C C . SER A 1 103 ? 14.103 -9.497 -19.361 1.00 79.69 103 SER A C 1
ATOM 791 O O . SER A 1 103 ? 14.669 -10.157 -20.221 1.00 79.69 103 SER A O 1
ATOM 793 N N . THR A 1 104 ? 13.017 -8.767 -19.624 1.00 76.06 104 THR A N 1
ATOM 794 C CA . THR A 1 104 ? 12.465 -8.617 -20.978 1.00 76.06 104 THR A CA 1
ATOM 795 C C . THR A 1 104 ? 13.269 -7.615 -21.808 1.00 76.06 104 THR A C 1
ATOM 797 O O . THR A 1 104 ? 13.419 -7.817 -23.007 1.00 76.06 104 THR A O 1
ATOM 800 N N . ASN A 1 105 ? 13.829 -6.573 -21.184 1.00 62.75 105 ASN A N 1
ATOM 801 C CA . ASN A 1 105 ? 14.763 -5.661 -21.855 1.00 62.75 105 ASN A CA 1
ATOM 802 C C . ASN A 1 105 ? 16.082 -6.339 -22.233 1.00 62.75 105 ASN A C 1
ATOM 804 O O . ASN A 1 105 ? 16.658 -5.968 -23.241 1.00 62.75 105 ASN A O 1
ATOM 808 N N . ASP A 1 106 ? 16.547 -7.332 -21.470 1.00 59.47 106 ASP A N 1
ATOM 809 C CA . ASP A 1 106 ? 17.762 -8.084 -21.823 1.00 59.47 106 ASP A CA 1
ATOM 810 C C . ASP A 1 106 ? 17.565 -9.010 -23.046 1.00 59.47 106 ASP A C 1
ATOM 812 O O . ASP A 1 106 ? 18.539 -9.514 -23.604 1.00 59.47 106 ASP A O 1
ATOM 816 N N . ILE A 1 107 ? 16.313 -9.272 -23.450 1.00 53.59 107 ILE A N 1
ATOM 817 C CA . ILE A 1 107 ? 15.964 -10.163 -24.573 1.00 53.59 107 ILE A CA 1
ATOM 818 C C . ILE A 1 107 ? 15.879 -9.404 -25.913 1.00 53.59 107 ILE A C 1
ATOM 820 O O . ILE A 1 107 ? 15.977 -10.041 -26.965 1.00 53.59 107 ILE A O 1
ATOM 824 N N . VAL A 1 108 ? 15.689 -8.077 -25.894 1.00 46.97 108 VAL A N 1
ATOM 825 C CA . VAL A 1 108 ? 15.519 -7.215 -27.086 1.00 46.97 108 VAL A CA 1
ATOM 826 C C . VAL A 1 108 ? 16.800 -6.447 -27.380 1.00 46.97 108 VAL A C 1
ATOM 828 O O . VAL A 1 108 ? 17.187 -6.412 -28.569 1.00 46.97 108 VAL A O 1
#

Organism: Noctiluca scintillans (NCBI:txid2966)